Protein AF-A0A9E3N4R4-F1 (afdb_monomer_lite)

Structure (mmCIF, N/CA/C/O backbone):
data_AF-A0A9E3N4R4-F1
#
_entry.id   AF-A0A9E3N4R4-F1
#
loop_
_atom_site.group_PDB
_atom_site.id
_atom_site.type_symbol
_atom_site.label_atom_id
_atom_site.label_alt_id
_atom_site.label_comp_id
_atom_site.label_asym_id
_atom_site.label_entity_id
_atom_site.label_seq_id
_atom_site.pdbx_PDB_in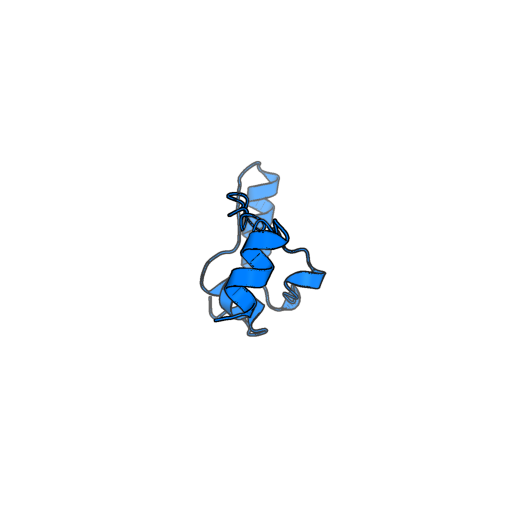s_code
_atom_site.Cartn_x
_atom_site.Cartn_y
_atom_site.Cartn_z
_atom_site.occupancy
_atom_site.B_iso_or_equiv
_atom_site.auth_seq_id
_atom_site.auth_comp_id
_atom_site.auth_asym_id
_atom_site.auth_atom_id
_atom_site.pdbx_PDB_model_num
ATOM 1 N N . MET A 1 1 ? 31.105 26.722 -27.748 1.00 67.38 1 MET A N 1
ATOM 2 C CA . MET A 1 1 ? 31.067 28.028 -27.043 1.00 67.38 1 MET A CA 1
ATOM 3 C C . MET A 1 1 ? 29.914 28.932 -27.495 1.00 67.38 1 MET A C 1
ATOM 5 O O . MET A 1 1 ? 29.257 29.502 -26.635 1.00 67.38 1 MET A O 1
ATOM 9 N N . ILE A 1 2 ? 29.570 28.978 -28.789 1.00 79.44 2 ILE A N 1
ATOM 10 C CA . ILE A 1 2 ? 28.462 29.794 -29.339 1.00 79.44 2 ILE A CA 1
ATOM 11 C C . ILE A 1 2 ? 27.083 29.543 -28.694 1.00 79.44 2 ILE A C 1
ATOM 13 O O . ILE A 1 2 ? 26.386 30.496 -28.365 1.00 79.44 2 ILE A O 1
ATOM 17 N N . LYS A 1 3 ? 26.702 28.285 -28.417 1.00 71.81 3 LYS A N 1
ATOM 18 C CA . LYS A 1 3 ? 25.390 27.962 -27.809 1.00 71.81 3 LYS A CA 1
ATOM 19 C C . LYS A 1 3 ? 25.156 28.639 -26.448 1.00 71.81 3 LYS A C 1
ATOM 21 O O . LYS A 1 3 ? 24.037 29.044 -26.151 1.00 71.81 3 LYS A O 1
ATOM 26 N N . LYS A 1 4 ? 26.212 28.788 -25.635 1.00 70.06 4 LYS A N 1
ATOM 27 C CA . LYS A 1 4 ? 26.142 29.479 -24.333 1.00 70.06 4 LYS A CA 1
ATOM 28 C C . LYS A 1 4 ? 25.944 30.987 -24.509 1.00 70.06 4 LYS A C 1
ATOM 30 O O . LYS A 1 4 ? 25.195 31.591 -23.752 1.00 70.06 4 LYS A O 1
ATOM 35 N N . PHE A 1 5 ? 26.585 31.572 -25.521 1.00 76.88 5 PHE A N 1
ATOM 36 C CA . PHE A 1 5 ? 26.468 32.995 -25.842 1.00 76.88 5 PHE A CA 1
ATOM 37 C C . PHE A 1 5 ? 25.070 33.343 -26.375 1.00 76.88 5 PHE A C 1
ATOM 39 O O . PHE A 1 5 ? 24.447 34.284 -25.894 1.00 76.88 5 PHE A O 1
ATOM 46 N N . ILE A 1 6 ? 24.525 32.509 -27.269 1.00 79.38 6 ILE A N 1
ATOM 47 C CA . ILE A 1 6 ? 23.157 32.648 -27.793 1.00 79.38 6 ILE A CA 1
ATOM 48 C C . ILE A 1 6 ? 22.118 32.549 -26.665 1.00 79.38 6 ILE A C 1
ATOM 50 O O . ILE A 1 6 ? 21.252 33.413 -26.565 1.00 79.38 6 ILE A O 1
ATOM 54 N N . ARG A 1 7 ? 22.228 31.564 -25.757 1.00 73.12 7 ARG A N 1
ATOM 55 C CA . ARG A 1 7 ? 21.337 31.467 -24.577 1.00 73.12 7 ARG A CA 1
ATOM 56 C C . ARG A 1 7 ? 21.360 32.725 -23.708 1.00 73.12 7 ARG A C 1
ATOM 58 O O . ARG A 1 7 ? 20.315 33.137 -23.218 1.00 73.12 7 ARG A O 1
ATOM 65 N N . LYS A 1 8 ? 22.547 33.312 -23.519 1.00 73.00 8 LYS A N 1
ATOM 66 C CA . LYS A 1 8 ? 22.755 34.496 -22.678 1.00 73.00 8 LYS A CA 1
ATOM 67 C C . LYS A 1 8 ? 22.122 35.755 -23.278 1.00 73.00 8 LYS A C 1
ATOM 69 O O . LYS A 1 8 ? 21.569 36.549 -22.529 1.00 73.00 8 LYS A O 1
ATOM 74 N N . ILE A 1 9 ? 22.176 35.921 -24.602 1.00 79.69 9 ILE A N 1
ATOM 75 C CA . ILE A 1 9 ? 21.564 37.064 -25.303 1.00 79.69 9 ILE A CA 1
ATOM 76 C C . ILE A 1 9 ? 20.047 36.896 -25.433 1.00 79.69 9 ILE A C 1
ATOM 78 O O . ILE A 1 9 ? 19.310 37.860 -25.267 1.00 79.69 9 ILE A O 1
ATOM 82 N N . LEU A 1 10 ? 19.568 35.674 -25.676 1.00 79.69 10 LEU A N 1
ATOM 83 C CA . LEU A 1 10 ? 18.139 35.392 -25.852 1.00 79.69 10 LEU A CA 1
ATOM 84 C C . LEU A 1 10 ? 17.346 35.322 -24.534 1.00 79.69 10 LEU A C 1
ATOM 86 O O . LEU A 1 10 ? 16.166 34.986 -24.559 1.00 79.69 10 LEU A O 1
ATOM 90 N N . GLY A 1 11 ? 17.968 35.602 -23.382 1.00 67.25 11 GLY A N 1
ATOM 91 C CA . GLY A 1 11 ? 17.267 35.683 -22.096 1.00 67.25 11 GLY A CA 1
ATOM 92 C C . GLY A 1 11 ? 16.559 34.391 -21.679 1.00 67.25 11 GLY A C 1
ATOM 93 O O . GLY A 1 11 ? 15.617 34.438 -20.887 1.00 67.25 11 GLY A O 1
ATOM 94 N N . VAL A 1 12 ? 16.994 33.236 -22.199 1.00 69.44 12 VAL A N 1
ATOM 95 C CA . VAL A 1 12 ? 16.407 31.936 -21.861 1.00 69.44 12 VAL A CA 1
ATOM 96 C C . VAL A 1 12 ? 16.794 31.616 -20.421 1.00 69.44 12 VAL A C 1
ATOM 98 O O . VAL A 1 12 ? 17.860 31.060 -20.159 1.00 69.44 12 VAL A O 1
ATOM 101 N N . LYS A 1 13 ? 15.938 32.007 -19.475 1.00 66.00 13 LYS A N 1
ATOM 102 C CA . LYS A 1 13 ? 16.005 31.516 -18.101 1.00 66.00 13 LYS A CA 1
ATOM 103 C C . LYS A 1 13 ? 15.780 30.010 -18.170 1.00 66.00 13 LYS A C 1
ATOM 105 O O . LYS A 1 13 ? 14.728 29.575 -18.639 1.00 66.00 13 LYS A O 1
ATOM 110 N N . ASP A 1 14 ? 16.762 29.219 -17.735 1.00 65.31 14 ASP A N 1
ATOM 111 C CA . ASP A 1 14 ? 16.500 27.818 -17.425 1.00 65.31 14 ASP A CA 1
ATOM 112 C C . ASP A 1 14 ? 15.311 27.826 -16.454 1.00 65.31 14 ASP A C 1
ATOM 114 O O . ASP A 1 14 ? 15.353 28.510 -15.425 1.00 65.31 14 ASP A O 1
ATOM 118 N N . LYS A 1 15 ? 14.201 27.172 -16.830 1.00 60.75 15 LYS A N 1
ATOM 119 C CA . LYS A 1 15 ? 13.085 27.000 -15.899 1.00 60.75 15 LYS A CA 1
ATOM 120 C C . LYS A 1 15 ? 13.702 26.376 -14.650 1.00 60.75 15 LYS A C 1
ATOM 122 O O . LYS A 1 15 ? 14.376 25.353 -14.803 1.00 60.75 15 LYS A O 1
ATOM 127 N N . PRO A 1 16 ? 13.528 26.970 -13.456 1.00 59.34 16 PRO A N 1
ATOM 128 C CA . PRO A 1 16 ? 13.946 26.286 -12.250 1.00 59.34 16 PRO A CA 1
ATOM 129 C C . PRO A 1 16 ? 13.272 24.919 -12.311 1.00 59.34 16 PRO A C 1
ATOM 131 O O . PRO A 1 16 ? 12.061 24.839 -12.537 1.00 59.34 16 PRO A O 1
ATOM 134 N N . VAL A 1 17 ? 14.065 23.850 -12.226 1.00 63.28 17 VAL A N 1
ATOM 135 C CA . VAL A 1 17 ? 13.514 22.532 -11.931 1.00 63.28 17 VAL A CA 1
ATOM 136 C C . VAL A 1 17 ? 12.891 22.733 -10.565 1.00 63.28 17 VAL A C 1
ATOM 138 O O . VAL A 1 17 ? 13.601 22.794 -9.567 1.00 63.28 17 VAL A O 1
ATOM 141 N N . ALA A 1 18 ? 11.592 23.019 -10.542 1.00 63.34 18 ALA A N 1
ATOM 142 C CA . ALA A 1 18 ? 10.850 23.126 -9.312 1.00 63.34 18 ALA A CA 1
ATOM 143 C C . ALA A 1 18 ? 10.947 21.737 -8.700 1.00 63.34 18 ALA A C 1
ATOM 145 O O . ALA A 1 18 ? 10.300 20.798 -9.165 1.00 63.34 18 ALA A O 1
ATOM 146 N N . THR A 1 19 ? 11.845 21.580 -7.734 1.00 64.12 19 THR A N 1
ATOM 147 C CA . THR A 1 19 ? 11.900 20.408 -6.879 1.00 64.12 19 THR A CA 1
ATOM 148 C C . THR A 1 19 ? 10.614 20.463 -6.071 1.00 64.12 19 THR A C 1
ATOM 150 O O . THR A 1 19 ? 10.548 21.095 -5.021 1.00 64.12 19 THR A O 1
ATOM 153 N N . SER A 1 20 ? 9.545 19.918 -6.648 1.00 72.94 20 SER A N 1
ATOM 154 C CA . SER A 1 20 ? 8.274 19.754 -5.965 1.00 72.94 20 SER A CA 1
ATOM 155 C C . SER A 1 20 ? 8.551 18.919 -4.725 1.00 72.94 20 SER A C 1
ATOM 157 O O . SER A 1 20 ? 9.017 17.787 -4.833 1.00 72.94 20 SER A O 1
ATOM 159 N N . THR A 1 21 ? 8.318 19.498 -3.552 1.00 83.31 21 THR A N 1
ATOM 160 C CA . THR A 1 21 ? 8.374 18.781 -2.273 1.00 83.31 21 THR A CA 1
ATOM 161 C C . THR A 1 21 ? 7.182 17.847 -2.104 1.00 83.31 21 THR A C 1
ATOM 163 O O . THR A 1 21 ? 7.196 16.990 -1.227 1.00 83.31 21 THR A O 1
ATOM 166 N N . GLU A 1 22 ? 6.160 18.010 -2.945 1.00 89.25 22 GLU A N 1
ATOM 167 C CA . GLU A 1 22 ? 4.992 17.148 -2.947 1.00 89.25 22 GLU A CA 1
ATOM 168 C C . GLU A 1 22 ? 5.323 15.780 -3.548 1.00 89.25 22 GLU A C 1
ATOM 170 O O . GLU A 1 22 ? 5.981 15.706 -4.597 1.00 89.25 22 GLU A O 1
ATOM 175 N N . PRO A 1 23 ? 4.854 14.692 -2.917 1.00 90.00 23 PRO A N 1
ATOM 176 C CA . PRO A 1 23 ? 5.022 13.355 -3.449 1.00 90.00 23 PRO A CA 1
ATOM 177 C C . PRO A 1 23 ? 4.272 13.207 -4.774 1.00 90.00 23 PRO A C 1
ATOM 179 O O . PRO A 1 23 ? 3.160 13.704 -4.953 1.00 90.00 23 PRO A O 1
ATOM 182 N N . VAL A 1 24 ? 4.864 12.455 -5.700 1.00 92.44 24 VAL A N 1
ATOM 183 C CA . VAL A 1 24 ? 4.160 12.024 -6.908 1.00 92.44 24 VAL A CA 1
ATOM 184 C C . VAL A 1 24 ? 3.155 10.947 -6.515 1.00 92.44 24 VAL A C 1
ATOM 186 O O . VAL A 1 24 ? 3.531 9.905 -5.978 1.00 92.44 24 VAL A O 1
ATOM 189 N N . VAL A 1 25 ? 1.878 11.193 -6.796 1.00 94.31 25 VAL A N 1
ATOM 190 C CA . VAL A 1 25 ? 0.798 10.225 -6.591 1.00 94.31 25 VAL A CA 1
ATOM 191 C C . VAL A 1 25 ? 0.464 9.602 -7.938 1.00 94.31 25 VAL A C 1
ATOM 193 O O . VAL A 1 25 ? -0.006 10.293 -8.834 1.00 94.31 25 VAL A O 1
ATOM 196 N N . LEU A 1 26 ? 0.725 8.303 -8.074 1.00 95.06 26 LEU A N 1
ATOM 197 C CA . LEU A 1 26 ? 0.423 7.541 -9.284 1.00 95.06 26 LEU A CA 1
ATOM 198 C C . LEU A 1 26 ? -0.935 6.857 -9.131 1.00 95.06 26 LEU A C 1
ATOM 200 O O . LEU A 1 26 ? -1.172 6.177 -8.130 1.00 95.06 26 LEU A O 1
ATOM 204 N N . GLY A 1 27 ? -1.815 7.006 -10.118 1.00 96.00 27 GLY A N 1
ATOM 205 C CA . GLY A 1 27 ? -3.076 6.271 -10.184 1.00 96.00 27 GLY A CA 1
ATOM 206 C C . GLY A 1 27 ? -2.910 4.830 -10.701 1.00 96.00 27 GLY A C 1
ATOM 207 O O . GLY A 1 27 ? -1.840 4.465 -11.201 1.00 96.00 27 GLY A O 1
ATOM 208 N N . PRO A 1 28 ? -3.982 4.012 -10.674 1.00 93.19 28 PRO A N 1
ATOM 209 C CA . PRO A 1 28 ? -3.961 2.608 -11.110 1.00 93.19 28 PRO A CA 1
ATOM 210 C C . PRO A 1 28 ? -3.352 2.356 -12.493 1.00 93.19 28 PRO A C 1
ATOM 212 O O . PRO A 1 28 ? -2.575 1.419 -12.678 1.00 93.19 28 PRO A O 1
ATOM 215 N N . ASN A 1 29 ? -3.653 3.229 -13.456 1.00 94.38 29 ASN A N 1
ATOM 216 C CA . ASN A 1 29 ? -3.156 3.119 -14.831 1.00 94.38 29 ASN A CA 1
ATOM 217 C C . ASN A 1 29 ? -1.665 3.474 -14.967 1.00 94.38 29 ASN A C 1
ATOM 219 O O . ASN A 1 29 ? -1.010 3.047 -15.921 1.00 94.38 29 ASN A O 1
ATOM 223 N N . GLU A 1 30 ? -1.133 4.256 -14.027 1.00 96.62 30 GLU A N 1
ATOM 224 C CA . GLU A 1 30 ? 0.251 4.725 -14.031 1.00 96.62 30 GLU A CA 1
ATOM 225 C C . GLU A 1 30 ? 1.170 3.733 -13.318 1.00 96.62 30 GLU A C 1
ATOM 227 O O . GLU A 1 30 ? 2.191 3.343 -13.882 1.00 96.62 30 GLU A O 1
ATOM 232 N N . HIS A 1 31 ? 0.795 3.272 -12.118 1.00 95.12 31 HIS A N 1
ATOM 233 C CA . HIS A 1 31 ? 1.615 2.319 -11.364 1.00 95.12 31 HIS A CA 1
ATOM 234 C C . HIS A 1 31 ? 1.459 0.865 -11.841 1.00 95.12 31 HIS A C 1
ATOM 236 O O . HIS A 1 31 ? 2.329 0.048 -11.557 1.00 95.12 31 HIS A O 1
ATOM 242 N N . ARG A 1 32 ? 0.371 0.525 -12.555 1.00 94.44 32 ARG A N 1
ATOM 243 C CA . ARG A 1 32 ? 0.136 -0.793 -13.192 1.00 94.44 32 ARG A CA 1
ATOM 244 C C . ARG A 1 32 ? 0.295 -2.003 -12.261 1.00 94.44 32 ARG A C 1
ATOM 246 O O . ARG A 1 32 ? 0.658 -3.090 -12.699 1.00 94.44 32 ARG A O 1
ATOM 253 N N . ILE A 1 33 ? 0.001 -1.817 -10.977 1.00 95.38 33 ILE A N 1
ATOM 254 C CA . ILE A 1 33 ? 0.028 -2.908 -9.999 1.00 95.38 33 ILE A CA 1
ATOM 255 C C . ILE A 1 33 ? -1.186 -3.782 -10.277 1.00 95.38 33 ILE A C 1
ATOM 257 O O . ILE A 1 33 ? -2.304 -3.272 -10.296 1.00 95.38 33 ILE A O 1
ATOM 261 N N . ASP A 1 34 ? -0.968 -5.082 -10.464 1.00 94.44 34 ASP A N 1
ATOM 262 C CA . ASP A 1 34 ? -2.050 -6.057 -10.556 1.00 94.44 34 ASP A CA 1
ATOM 263 C C . ASP A 1 34 ? -2.584 -6.368 -9.147 1.00 94.44 34 ASP A C 1
ATOM 265 O O . ASP A 1 34 ? -1.883 -7.015 -8.359 1.00 94.44 34 ASP A O 1
ATOM 269 N N . PRO A 1 35 ? -3.823 -5.967 -8.802 1.00 90.25 35 PRO A N 1
ATOM 270 C CA . PRO A 1 35 ? -4.381 -6.205 -7.472 1.00 90.25 35 PRO A CA 1
ATOM 271 C C . PRO A 1 35 ? -4.482 -7.693 -7.121 1.00 90.25 35 PRO A C 1
ATOM 273 O O . PRO A 1 35 ? -4.507 -8.044 -5.944 1.00 90.25 35 PRO A O 1
ATOM 276 N N . ARG A 1 36 ? -4.503 -8.583 -8.124 1.00 93.06 36 ARG A N 1
ATOM 277 C CA . ARG A 1 36 ? -4.581 -10.041 -7.929 1.00 93.06 36 ARG A CA 1
ATOM 278 C C . ARG A 1 36 ? -3.295 -10.635 -7.355 1.00 93.06 36 ARG A C 1
ATOM 280 O O . ARG A 1 36 ? -3.329 -11.741 -6.823 1.00 93.06 36 ARG A O 1
ATOM 287 N N . LEU A 1 37 ? -2.169 -9.929 -7.474 1.00 95.19 37 LEU A N 1
ATOM 288 C CA . LEU A 1 37 ? -0.892 -10.340 -6.885 1.00 95.19 37 LEU A CA 1
ATOM 289 C C . LEU A 1 37 ? -0.755 -9.909 -5.419 1.00 95.19 37 LEU A C 1
ATOM 291 O O . LEU A 1 37 ? 0.141 -10.388 -4.726 1.00 95.19 37 LEU A O 1
ATOM 295 N N . VAL A 1 38 ? -1.636 -9.031 -4.936 1.00 95.00 38 VAL A N 1
ATOM 296 C CA . VAL A 1 38 ? -1.629 -8.563 -3.549 1.00 95.00 38 VAL A CA 1
ATOM 297 C C . VAL A 1 38 ? -2.243 -9.632 -2.645 1.00 95.00 38 VAL A C 1
ATOM 299 O O . VAL A 1 38 ? -3.277 -10.221 -2.954 1.00 95.00 38 VAL A O 1
ATOM 302 N N . SER A 1 39 ? -1.615 -9.882 -1.495 1.00 95.31 39 SER A N 1
ATOM 303 C CA . SER A 1 39 ? -2.141 -10.811 -0.492 1.00 95.31 39 SER A CA 1
ATOM 304 C C . SER A 1 39 ? -3.539 -10.393 -0.023 1.00 95.31 39 SER A C 1
ATOM 306 O O . SER A 1 39 ? -3.739 -9.272 0.450 1.00 95.31 39 SER A O 1
ATOM 308 N N . SER A 1 40 ? -4.501 -11.319 -0.069 1.00 95.50 40 SER A N 1
ATOM 309 C CA . SER A 1 40 ? -5.860 -11.094 0.444 1.00 95.50 40 SER A CA 1
ATOM 310 C C . SER A 1 40 ? -5.872 -10.728 1.930 1.00 95.50 40 SER A C 1
ATOM 312 O O . SER A 1 40 ? -6.737 -9.977 2.377 1.00 95.50 40 SER A O 1
ATOM 314 N N . ASN A 1 41 ? -4.899 -11.229 2.697 1.00 96.31 41 ASN A N 1
ATOM 315 C CA . ASN A 1 41 ? -4.753 -10.898 4.112 1.00 96.31 41 ASN A CA 1
ATOM 316 C C . ASN A 1 41 ? -4.245 -9.464 4.293 1.00 96.31 41 ASN A C 1
ATOM 318 O O . ASN A 1 41 ? -4.762 -8.751 5.148 1.00 96.31 41 ASN A O 1
ATOM 322 N N . ALA A 1 42 ? -3.292 -9.018 3.465 1.00 96.44 42 ALA A N 1
ATOM 323 C CA . ALA A 1 42 ? -2.810 -7.638 3.496 1.00 96.44 42 ALA A CA 1
ATOM 324 C C . ALA A 1 42 ? -3.928 -6.649 3.137 1.00 96.44 42 ALA A C 1
ATOM 326 O O . ALA A 1 42 ? -4.094 -5.642 3.826 1.00 96.44 42 ALA A O 1
ATOM 327 N N . ILE A 1 43 ? -4.744 -6.974 2.125 1.00 95.94 43 ILE A N 1
ATOM 328 C CA . ILE A 1 43 ? -5.941 -6.194 1.776 1.00 95.94 43 ILE A CA 1
ATOM 329 C C . ILE A 1 43 ? -6.883 -6.136 2.977 1.00 95.94 43 ILE A C 1
ATOM 331 O O . ILE A 1 43 ? -7.196 -5.051 3.446 1.00 95.94 43 ILE A O 1
ATOM 335 N N . ARG A 1 44 ? -7.272 -7.289 3.540 1.00 97.88 44 ARG A N 1
ATOM 336 C CA . ARG A 1 44 ? -8.209 -7.332 4.671 1.00 97.88 44 ARG A CA 1
ATOM 337 C C . ARG A 1 44 ? -7.719 -6.508 5.860 1.00 97.88 44 ARG A C 1
ATOM 339 O O . ARG A 1 44 ? -8.473 -5.696 6.374 1.00 97.88 44 ARG A O 1
ATOM 346 N N . VAL A 1 45 ? -6.470 -6.694 6.288 1.00 98.00 45 VAL A N 1
ATOM 347 C CA . VAL A 1 45 ? -5.913 -5.974 7.444 1.00 98.00 45 VAL A CA 1
ATOM 348 C C . VAL A 1 45 ? -5.877 -4.470 7.188 1.00 98.00 45 VAL A C 1
ATOM 350 O O . VAL A 1 45 ? -6.319 -3.696 8.035 1.00 98.00 45 VAL A O 1
ATOM 353 N N . THR A 1 46 ? -5.370 -4.044 6.027 1.00 98.06 46 THR A N 1
ATOM 354 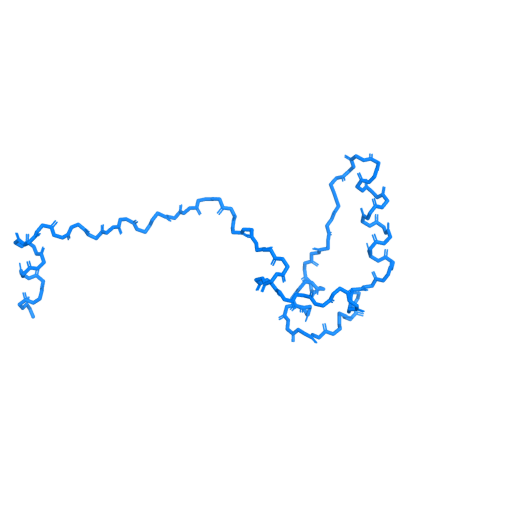C CA . THR A 1 46 ? -5.268 -2.612 5.714 1.00 98.06 46 THR A CA 1
ATOM 355 C C . THR A 1 46 ? -6.643 -1.968 5.565 1.00 98.06 46 THR A C 1
ATOM 357 O O . THR A 1 46 ? -6.861 -0.917 6.163 1.00 98.06 46 THR A O 1
ATOM 360 N N . SER A 1 47 ? -7.591 -2.618 4.882 1.00 98.00 47 SER A N 1
ATOM 361 C CA . SER A 1 47 ? -8.973 -2.140 4.764 1.00 98.00 47 SER A CA 1
ATOM 362 C C . SER A 1 47 ? -9.674 -2.060 6.119 1.00 98.00 47 SER A C 1
ATOM 364 O O . SER A 1 47 ? -10.223 -1.014 6.440 1.00 98.00 47 SER A O 1
ATOM 366 N N . THR A 1 48 ? -9.582 -3.088 6.970 1.00 98.69 48 THR A N 1
ATOM 367 C CA . THR A 1 48 ? -10.199 -3.053 8.308 1.00 98.69 48 THR A CA 1
ATOM 368 C C . THR A 1 48 ? -9.622 -1.933 9.175 1.00 98.69 48 THR A C 1
ATOM 370 O O . THR A 1 48 ? -10.366 -1.248 9.875 1.00 98.69 48 THR A O 1
ATOM 373 N N . LEU A 1 49 ? -8.308 -1.695 9.128 1.00 98.81 49 LEU A N 1
ATOM 374 C CA . LEU A 1 49 ? -7.701 -0.566 9.841 1.00 98.81 49 LEU A CA 1
ATOM 375 C C . LEU A 1 49 ? -8.206 0.781 9.299 1.00 98.81 49 LEU A C 1
ATOM 377 O O . LEU A 1 49 ? -8.543 1.666 10.084 1.00 98.81 49 LEU A O 1
ATOM 381 N N . GLN A 1 50 ? -8.307 0.925 7.976 1.00 98.69 50 GLN A N 1
ATOM 382 C CA . GLN A 1 50 ? -8.818 2.138 7.329 1.00 98.69 50 GLN A CA 1
ATOM 383 C C . GLN A 1 50 ? -10.290 2.407 7.663 1.00 98.69 50 GLN A C 1
ATOM 385 O O . GLN A 1 50 ? -10.643 3.538 7.992 1.00 98.69 50 GLN A O 1
ATOM 390 N N . GLU A 1 51 ? -11.131 1.373 7.660 1.00 98.69 51 GLU A N 1
ATOM 391 C CA . GLU A 1 51 ? -12.546 1.444 8.057 1.00 98.69 51 GLU A CA 1
ATOM 392 C C . GLU A 1 51 ? -12.722 1.909 9.512 1.00 98.69 51 GLU A C 1
ATOM 394 O O . GLU A 1 51 ? -13.718 2.547 9.843 1.00 98.69 51 GLU A O 1
ATOM 399 N N . ASN A 1 52 ? -11.731 1.652 10.372 1.00 98.62 52 ASN A N 1
ATOM 400 C CA . ASN A 1 52 ? -11.708 2.095 11.769 1.00 98.62 52 ASN A CA 1
ATOM 401 C C . ASN A 1 52 ? -10.978 3.440 11.972 1.00 98.62 52 ASN A C 1
ATOM 403 O O . ASN A 1 52 ? -10.663 3.813 13.101 1.00 98.62 52 ASN A O 1
ATOM 407 N N . GLY A 1 53 ? -10.707 4.185 10.896 1.00 98.56 53 GLY A N 1
ATOM 408 C CA . GLY A 1 53 ? -10.135 5.534 10.958 1.00 98.56 53 GLY A CA 1
ATOM 409 C C . GLY A 1 53 ? -8.610 5.587 11.086 1.00 98.56 53 GLY A C 1
ATOM 410 O O . GLY A 1 53 ? -8.050 6.668 11.284 1.00 98.56 53 GLY A O 1
ATOM 411 N N . PHE A 1 54 ? -7.916 4.454 10.950 1.00 98.81 54 PHE A N 1
ATOM 412 C CA . PHE A 1 54 ? -6.456 4.414 10.971 1.00 98.81 54 PHE A CA 1
ATOM 413 C C . PHE A 1 54 ? -5.860 4.577 9.571 1.00 98.81 54 PHE A C 1
ATOM 415 O O . PHE A 1 54 ? -6.4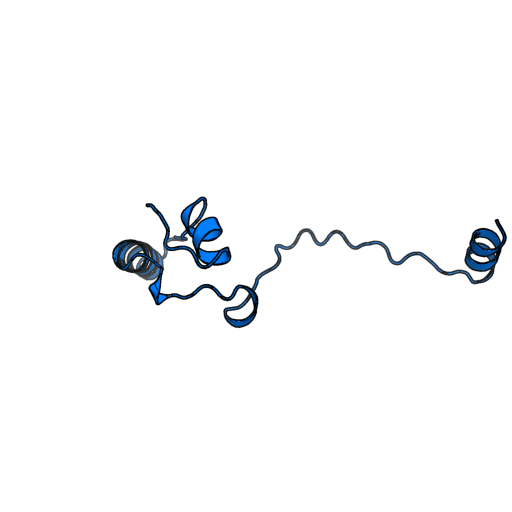20 4.165 8.558 1.00 98.81 54 PHE A O 1
ATOM 422 N N . LYS A 1 55 ? -4.649 5.131 9.510 1.00 98.25 55 LYS A N 1
ATOM 423 C CA . LYS A 1 55 ? -3.846 5.135 8.285 1.00 98.25 55 LYS A CA 1
ATOM 424 C C . LYS A 1 55 ? -3.074 3.819 8.187 1.00 98.25 55 LYS A C 1
ATOM 426 O O . LYS A 1 55 ? -2.171 3.585 8.985 1.00 98.25 55 LYS A O 1
ATOM 431 N N . ALA A 1 56 ? -3.408 2.988 7.205 1.00 98.25 56 ALA A N 1
ATOM 432 C CA . ALA A 1 56 ? -2.731 1.719 6.942 1.00 98.25 56 ALA A CA 1
ATOM 433 C C . ALA A 1 56 ? -2.417 1.574 5.449 1.00 98.25 56 ALA A C 1
ATOM 435 O O . ALA A 1 56 ? -3.253 1.904 4.609 1.00 98.25 56 ALA A O 1
ATOM 436 N N . PHE A 1 57 ? -1.217 1.087 5.123 1.00 96.75 57 PHE A N 1
ATOM 437 C CA . PHE A 1 57 ? -0.719 0.982 3.750 1.00 96.75 57 PHE A CA 1
ATOM 438 C C . PHE A 1 57 ? 0.194 -0.234 3.589 1.00 96.75 57 PHE A C 1
ATOM 440 O O . PHE A 1 57 ? 0.896 -0.618 4.524 1.00 96.75 57 PHE A O 1
ATOM 447 N N . VAL A 1 58 ? 0.231 -0.796 2.381 1.00 96.12 58 VAL A N 1
ATOM 448 C CA . VAL A 1 58 ? 1.263 -1.760 1.974 1.00 96.12 58 VAL A CA 1
ATOM 449 C C . VAL A 1 58 ? 2.504 -0.976 1.543 1.00 96.12 58 VAL A C 1
ATOM 451 O O . VAL A 1 58 ? 2.391 -0.017 0.783 1.00 96.12 58 VAL A O 1
ATOM 454 N N . VAL A 1 59 ? 3.684 -1.360 2.032 1.00 96.62 59 VAL A N 1
ATOM 455 C CA . VAL A 1 59 ? 4.952 -0.646 1.792 1.00 96.62 59 VAL A CA 1
ATOM 456 C C . VAL A 1 59 ? 6.113 -1.622 1.569 1.00 96.62 59 VAL A C 1
ATOM 458 O O . VAL A 1 59 ? 5.962 -2.836 1.697 1.00 96.62 59 VAL A O 1
ATOM 461 N N . GLY A 1 60 ? 7.296 -1.093 1.252 1.00 96.12 60 GLY A N 1
ATOM 462 C CA . GLY A 1 60 ? 8.542 -1.861 1.248 1.00 96.12 60 GLY A CA 1
ATOM 463 C C . GLY A 1 60 ? 8.630 -2.896 0.123 1.00 96.12 60 GLY A C 1
ATOM 464 O O . GLY A 1 60 ? 8.312 -2.604 -1.031 1.00 96.12 60 GLY A O 1
ATOM 465 N N . GLY A 1 61 ? 9.105 -4.100 0.463 1.00 96.88 61 GLY A N 1
ATOM 466 C CA . GLY A 1 61 ? 9.396 -5.169 -0.501 1.00 96.88 61 GLY A CA 1
ATOM 467 C C . GLY A 1 61 ? 8.187 -5.584 -1.337 1.00 96.88 61 GLY A C 1
ATOM 468 O O . GLY A 1 61 ? 8.317 -5.723 -2.548 1.00 96.88 61 GLY A O 1
ATOM 469 N N . ALA A 1 62 ? 7.002 -5.662 -0.725 1.00 96.31 62 ALA A N 1
ATOM 470 C CA . ALA A 1 62 ? 5.780 -6.017 -1.439 1.00 96.31 62 ALA A CA 1
ATOM 471 C C . ALA A 1 62 ? 5.455 -5.024 -2.564 1.00 96.31 62 ALA A C 1
ATOM 473 O O . ALA A 1 62 ? 5.160 -5.435 -3.680 1.00 96.31 62 ALA A O 1
ATOM 474 N N . VAL A 1 63 ? 5.572 -3.715 -2.313 1.00 96.62 63 VAL A N 1
ATOM 475 C CA . VAL A 1 63 ? 5.320 -2.693 -3.345 1.00 96.62 63 VAL A CA 1
ATOM 476 C C . VAL A 1 63 ? 6.351 -2.778 -4.466 1.00 96.62 63 VAL A C 1
ATOM 478 O O . VAL A 1 63 ? 5.980 -2.716 -5.636 1.00 96.62 63 VAL A O 1
ATOM 481 N N . ARG A 1 64 ? 7.635 -2.963 -4.130 1.00 96.69 64 ARG A N 1
ATOM 482 C CA . ARG A 1 64 ? 8.697 -3.142 -5.131 1.00 96.69 64 ARG A CA 1
ATOM 483 C C . ARG A 1 64 ? 8.393 -4.324 -6.050 1.00 96.69 64 ARG A C 1
ATOM 485 O O . ARG A 1 64 ? 8.477 -4.174 -7.264 1.00 96.69 64 ARG A O 1
ATOM 492 N N . ASP A 1 65 ? 8.048 -5.473 -5.480 1.00 96.81 65 ASP A N 1
ATOM 493 C CA . ASP A 1 65 ? 7.824 -6.696 -6.251 1.00 96.81 65 ASP A CA 1
ATOM 494 C C . ASP A 1 65 ? 6.572 -6.556 -7.141 1.00 96.81 65 ASP A C 1
ATOM 496 O O . ASP A 1 65 ? 6.621 -6.886 -8.327 1.00 96.81 65 ASP A O 1
ATOM 500 N N . LEU A 1 66 ? 5.500 -5.938 -6.625 1.00 96.38 66 LEU A N 1
ATOM 501 C CA . LEU A 1 66 ? 4.286 -5.630 -7.392 1.00 96.38 66 LEU A CA 1
ATOM 502 C C . LEU A 1 66 ? 4.549 -4.693 -8.580 1.00 96.38 66 LEU A C 1
ATOM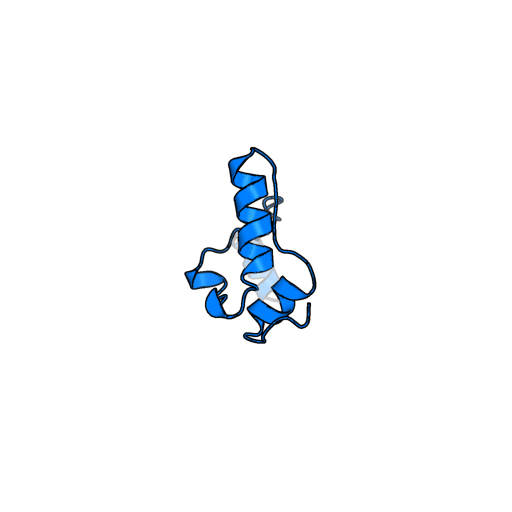 504 O O . LEU A 1 66 ? 4.010 -4.921 -9.662 1.00 96.38 66 LEU A O 1
ATOM 508 N N . LEU A 1 67 ? 5.387 -3.664 -8.407 1.00 95.25 67 LEU A N 1
ATOM 509 C CA . LEU A 1 67 ? 5.787 -2.759 -9.497 1.00 95.25 67 LEU A CA 1
ATOM 510 C C . LEU A 1 67 ? 6.605 -3.472 -10.585 1.00 95.25 67 LEU A C 1
ATOM 512 O O . LEU A 1 67 ? 6.597 -3.048 -11.739 1.00 95.25 67 LEU A O 1
ATOM 516 N N . LEU A 1 68 ? 7.291 -4.561 -10.231 1.00 94.69 68 LEU A N 1
ATOM 517 C CA . LEU A 1 68 ? 8.006 -5.430 -11.168 1.00 94.69 68 LEU A CA 1
ATOM 518 C C . LEU A 1 68 ? 7.103 -6.516 -11.781 1.00 94.69 68 LEU A C 1
ATOM 520 O O . LEU A 1 68 ? 7.584 -7.329 -12.569 1.00 94.69 68 LEU A O 1
ATOM 524 N N . GLY A 1 69 ? 5.813 -6.556 -11.429 1.00 94.06 69 GLY A N 1
ATOM 525 C CA . GLY A 1 69 ? 4.880 -7.596 -11.875 1.00 94.06 69 GLY A CA 1
ATOM 526 C C . GLY A 1 69 ? 5.150 -8.971 -11.255 1.00 94.06 69 GLY A C 1
ATOM 527 O O . GLY A 1 69 ? 4.702 -9.987 -11.785 1.00 94.06 69 GLY A O 1
ATOM 528 N N . VAL A 1 70 ? 5.892 -9.019 -10.148 1.00 94.81 70 VAL A N 1
ATOM 529 C CA . VAL A 1 70 ? 6.238 -10.243 -9.422 1.00 94.81 70 VAL A CA 1
ATOM 530 C C . VAL A 1 70 ? 5.333 -10.367 -8.201 1.00 94.81 70 VAL A C 1
ATOM 532 O O . VAL A 1 70 ? 5.033 -9.386 -7.522 1.00 94.81 70 VAL A O 1
ATOM 535 N N . LYS A 1 71 ? 4.891 -11.590 -7.895 1.00 95.00 71 LYS A N 1
ATOM 536 C CA . LYS A 1 71 ? 4.152 -11.855 -6.659 1.00 95.00 71 LYS A CA 1
ATOM 537 C C . LYS A 1 71 ? 5.077 -11.615 -5.450 1.00 95.00 71 LYS A C 1
ATOM 539 O O . LYS A 1 71 ? 6.121 -12.267 -5.393 1.00 95.00 71 LYS A O 1
ATOM 544 N N . PRO A 1 72 ? 4.707 -10.749 -4.487 1.00 96.75 72 PRO A N 1
ATOM 545 C CA . PRO A 1 72 ? 5.482 -10.547 -3.265 1.00 96.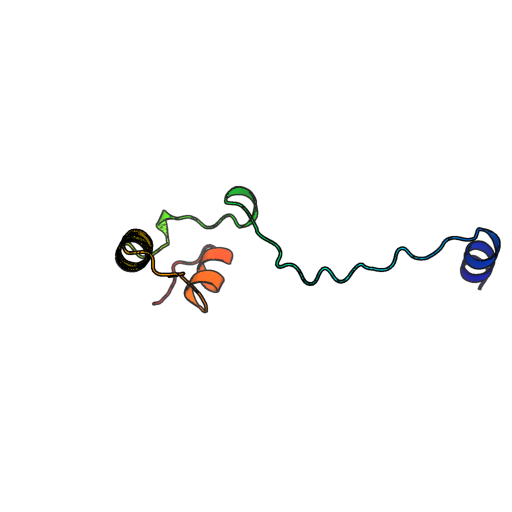75 72 PRO A CA 1
ATOM 546 C C . PRO A 1 72 ? 5.766 -11.850 -2.519 1.00 96.75 72 PRO A C 1
ATOM 548 O O . PRO A 1 72 ? 4.921 -12.750 -2.484 1.00 96.75 72 PRO A O 1
ATOM 551 N N . LYS A 1 73 ? 6.957 -11.941 -1.914 1.00 90.69 73 LYS A N 1
ATOM 552 C CA . LYS A 1 73 ? 7.349 -13.105 -1.100 1.00 90.69 73 LYS A CA 1
ATOM 553 C C . LYS A 1 73 ? 6.613 -13.157 0.243 1.00 90.69 73 LYS A C 1
ATOM 555 O O . LYS A 1 73 ? 6.334 -14.252 0.729 1.00 90.69 73 LYS A O 1
ATOM 560 N N . ASP A 1 74 ? 6.374 -11.983 0.823 1.00 82.06 74 ASP A N 1
ATOM 561 C CA . ASP A 1 74 ? 5.786 -11.776 2.149 1.00 82.06 74 ASP A CA 1
ATOM 562 C C . ASP A 1 74 ? 4.401 -11.114 2.035 1.00 82.06 74 ASP A C 1
ATOM 564 O O . ASP A 1 74 ? 4.215 -10.269 1.123 1.00 82.06 74 ASP A O 1
#

Secondary structure (DSSP, 8-state):
-HHHHHHHHTT-PPPP-----SPP---HHHH---GGGS-HHHHHHHHHHHHTT------THHHHHHHTTPPP--

Radius of gyration: 21.63 Å; chains: 1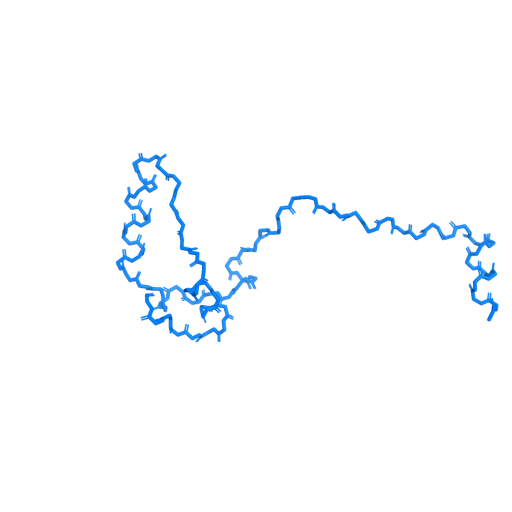; bounding box: 44×50×41 Å

Foldseek 3Di:
DVVVVVCVVVVPDPDPPPPPPDDDDDDCVGLVQDCVLDDPVLVVVCVVCVVVVHHRDDDDQCSVCRSVVHRGPD

Sequence (74 aa):
MIKKFIRKILGVKDKPVATSTEPVVLGPNEHRIDPRLVSSNAIRVTSTLQENGFKAFVVGGAVRDLLLGVKPKD

pLDDT: mean 88.47, std 12.0, range [59.34, 98.81]